Protein AF-A0A3N2BLI7-F1 (afdb_monomer)

Structure (mmCIF, N/CA/C/O backbone):
data_AF-A0A3N2BLI7-F1
#
_entry.id   AF-A0A3N2BLI7-F1
#
loop_
_atom_site.group_PDB
_atom_site.id
_atom_site.type_symbol
_atom_site.label_atom_id
_atom_site.label_alt_id
_atom_site.label_comp_id
_atom_site.label_asym_id
_atom_site.label_entity_id
_atom_site.label_seq_id
_atom_site.pdbx_PDB_ins_code
_atom_site.Cartn_x
_atom_site.Cartn_y
_atom_site.Cartn_z
_atom_site.occupancy
_atom_site.B_iso_or_equiv
_atom_site.auth_seq_id
_atom_site.auth_comp_id
_atom_site.auth_asym_id
_atom_site.auth_atom_id
_atom_site.pdbx_PDB_model_num
ATOM 1 N N . MET A 1 1 ? -20.151 -13.156 9.767 1.00 60.84 1 MET A N 1
ATOM 2 C CA . MET A 1 1 ? -19.775 -11.853 10.347 1.00 60.84 1 MET A CA 1
ATOM 3 C C . MET A 1 1 ? -19.588 -10.852 9.214 1.00 60.84 1 MET A C 1
ATOM 5 O O . MET A 1 1 ? -19.430 -11.284 8.076 1.00 60.84 1 MET A O 1
ATOM 9 N N . ALA A 1 2 ? -19.715 -9.549 9.472 1.00 81.38 2 ALA A N 1
ATOM 10 C CA . ALA A 1 2 ? -19.529 -8.539 8.434 1.00 81.38 2 ALA A CA 1
ATOM 11 C C . ALA A 1 2 ? -18.029 -8.349 8.164 1.00 81.38 2 ALA A C 1
ATOM 13 O O . ALA A 1 2 ? -17.263 -8.101 9.089 1.00 81.38 2 ALA A O 1
ATOM 14 N N . THR A 1 3 ? -17.618 -8.470 6.902 1.00 88.75 3 THR A N 1
ATOM 15 C CA . THR A 1 3 ? -16.228 -8.244 6.493 1.00 88.75 3 THR A CA 1
ATOM 16 C C . THR A 1 3 ? -16.029 -6.807 6.025 1.00 88.75 3 THR A C 1
ATOM 18 O O . THR A 1 3 ? -16.812 -6.318 5.207 1.00 88.75 3 THR A O 1
ATOM 21 N N . ILE A 1 4 ? -14.957 -6.164 6.473 1.00 92.38 4 ILE A N 1
ATOM 22 C CA . ILE A 1 4 ? -14.581 -4.784 6.164 1.00 92.38 4 ILE A CA 1
ATOM 23 C C . ILE A 1 4 ? -13.183 -4.728 5.538 1.00 92.38 4 ILE A C 1
ATOM 25 O O . ILE A 1 4 ? -12.339 -5.587 5.779 1.00 92.38 4 ILE A O 1
ATOM 29 N N . ASN A 1 5 ? -12.923 -3.728 4.700 1.00 92.06 5 ASN A N 1
ATOM 30 C CA . ASN A 1 5 ? -11.586 -3.469 4.150 1.00 92.06 5 ASN A CA 1
ATOM 31 C C . ASN A 1 5 ? -10.935 -2.239 4.813 1.00 92.06 5 ASN A C 1
ATOM 33 O O . ASN A 1 5 ? -11.552 -1.552 5.625 1.00 92.06 5 ASN A O 1
ATOM 37 N N . ALA A 1 6 ? -9.694 -1.917 4.437 1.00 92.06 6 ALA A N 1
ATOM 38 C CA . ALA A 1 6 ? -8.978 -0.752 4.965 1.00 92.06 6 ALA A CA 1
ATOM 39 C C . ALA A 1 6 ? -9.730 0.582 4.766 1.00 92.06 6 ALA A C 1
ATOM 41 O O . ALA A 1 6 ? -9.680 1.456 5.629 1.00 92.06 6 ALA A O 1
ATOM 42 N N . THR A 1 7 ? -10.469 0.744 3.663 1.00 92.56 7 THR A N 1
ATOM 43 C CA . THR A 1 7 ? -11.315 1.927 3.424 1.00 92.56 7 THR A CA 1
ATOM 44 C C . THR A 1 7 ? -12.499 1.976 4.388 1.00 92.56 7 THR A C 1
ATOM 46 O O . THR A 1 7 ? -12.868 3.048 4.864 1.00 92.56 7 THR A O 1
ATOM 49 N N . ASP A 1 8 ? -13.109 0.833 4.685 1.00 93.94 8 ASP A N 1
ATOM 50 C CA . ASP A 1 8 ? -14.208 0.732 5.646 1.00 93.94 8 ASP A CA 1
ATOM 51 C C . ASP A 1 8 ? -13.725 0.988 7.073 1.00 93.94 8 ASP A C 1
ATOM 53 O O . ASP A 1 8 ? -14.359 1.760 7.788 1.00 93.94 8 ASP A O 1
ATOM 57 N N . ILE A 1 9 ? -12.573 0.429 7.457 1.00 94.06 9 ILE A N 1
ATOM 58 C CA . ILE A 1 9 ? -11.913 0.716 8.737 1.00 94.06 9 ILE A CA 1
ATOM 59 C C . ILE A 1 9 ? -11.659 2.223 8.854 1.00 94.06 9 ILE A C 1
ATOM 61 O O . ILE A 1 9 ? -12.102 2.847 9.814 1.00 94.06 9 ILE A O 1
ATOM 65 N N . GLY A 1 10 ? -11.050 2.837 7.835 1.00 93.69 10 GLY A N 1
ATOM 66 C CA . GLY A 1 10 ? -10.758 4.272 7.811 1.00 93.69 10 GLY A CA 1
ATOM 67 C C . GLY A 1 10 ? -11.988 5.170 7.927 1.00 93.69 10 GLY A C 1
ATOM 68 O O . GLY A 1 10 ? -11.880 6.272 8.455 1.00 93.69 10 GLY A O 1
ATOM 69 N N . ARG A 1 11 ? -13.162 4.702 7.484 1.00 93.56 11 ARG A N 1
ATOM 70 C CA . ARG A 1 11 ? -14.447 5.400 7.655 1.00 93.56 11 ARG A CA 1
ATOM 71 C C . ARG A 1 11 ? -15.071 5.219 9.037 1.00 93.56 11 ARG A C 1
ATOM 73 O O . ARG A 1 11 ? -15.875 6.058 9.431 1.00 93.56 11 ARG A O 1
ATOM 80 N N . ARG A 1 12 ? -14.764 4.119 9.725 1.00 92.25 12 ARG A N 1
ATOM 81 C CA . ARG A 1 12 ? -15.399 3.729 10.993 1.00 92.25 12 ARG A CA 1
ATOM 82 C C . ARG A 1 12 ? -14.613 4.159 12.224 1.00 92.25 12 ARG A C 1
ATOM 84 O O . ARG A 1 12 ? -15.203 4.287 13.291 1.00 92.25 12 ARG A O 1
ATOM 91 N N . ILE A 1 13 ? -13.314 4.405 12.092 1.00 87.00 13 ILE A N 1
ATOM 92 C CA . ILE A 1 13 ? -12.531 5.014 13.169 1.00 87.00 13 ILE A CA 1
ATOM 93 C C . ILE A 1 13 ? -12.922 6.493 13.329 1.00 87.00 13 ILE A C 1
ATOM 95 O O . ILE A 1 13 ? -13.328 7.136 12.362 1.00 87.00 13 ILE A O 1
ATOM 99 N N . GLY A 1 14 ? -12.801 7.044 14.543 1.00 73.00 14 GLY A N 1
ATOM 100 C CA . GLY A 1 14 ? -13.324 8.368 14.938 1.00 73.00 14 GLY A CA 1
ATOM 101 C C . GLY A 1 14 ? -12.821 9.586 14.139 1.00 73.00 14 GLY A C 1
ATOM 102 O O . GLY A 1 14 ? -13.173 10.722 14.447 1.00 73.00 14 GLY A O 1
ATOM 103 N N . SER A 1 15 ? -11.991 9.389 13.116 1.00 80.38 15 SER A N 1
ATOM 104 C CA . SER A 1 15 ? -11.610 10.393 12.124 1.00 80.38 15 SER A CA 1
ATOM 105 C C . SER A 1 15 ? -11.351 9.699 10.793 1.00 80.38 15 SER A C 1
ATOM 107 O O . SE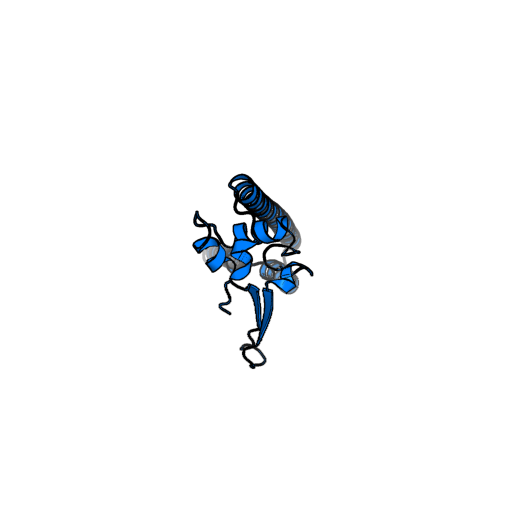R A 1 15 ? -10.556 8.763 10.759 1.00 80.38 15 SER A O 1
ATOM 109 N N . PHE A 1 16 ? -11.934 10.187 9.693 1.00 89.12 16 PHE A N 1
ATOM 110 C CA . PHE A 1 16 ? -11.696 9.592 8.376 1.00 89.12 16 PHE A CA 1
ATOM 111 C C . PHE A 1 16 ? -10.192 9.514 8.066 1.00 89.12 16 PHE A C 1
ATOM 113 O O . PHE A 1 16 ? -9.510 10.543 8.048 1.00 89.12 16 PHE A O 1
ATOM 120 N N . GLN A 1 17 ? -9.679 8.306 7.820 1.00 92.75 17 GLN A N 1
ATOM 121 C CA . GLN A 1 17 ? -8.310 8.080 7.347 1.00 92.75 17 GLN A CA 1
ATOM 122 C C . GLN A 1 17 ? -8.309 7.418 5.961 1.00 92.75 17 GLN A C 1
ATOM 124 O O . GLN A 1 17 ? -9.116 6.518 5.713 1.00 92.75 17 GLN A O 1
ATOM 129 N N . PRO A 1 18 ? -7.387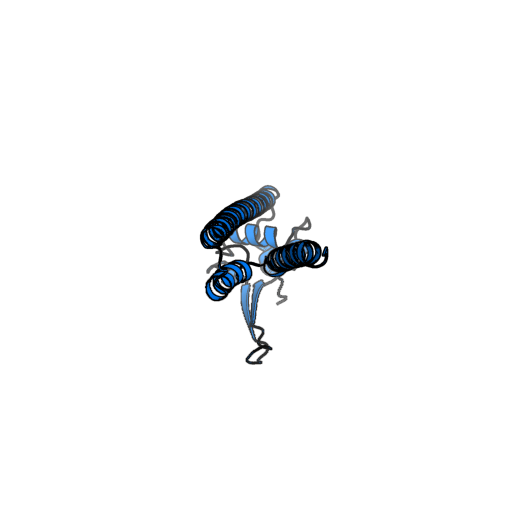 7.814 5.063 1.00 93.94 18 PRO A N 1
ATOM 130 C CA . PRO A 1 18 ? -7.166 7.110 3.805 1.00 93.94 18 PRO A CA 1
ATOM 131 C C . PRO A 1 18 ? -6.783 5.638 4.036 1.00 93.94 18 PRO A C 1
ATOM 133 O O . PRO A 1 18 ? -6.089 5.338 5.013 1.00 93.94 18 PRO A O 1
ATOM 136 N N . PRO A 1 19 ? -7.168 4.715 3.136 1.00 93.38 19 PRO A N 1
ATOM 137 C CA . PRO A 1 19 ? -6.853 3.293 3.278 1.00 93.38 19 PRO A CA 1
ATOM 138 C C . PRO A 1 19 ? -5.346 3.016 3.347 1.00 93.38 19 PRO A C 1
ATOM 140 O O . PRO A 1 19 ? -4.930 2.067 4.002 1.00 93.38 19 PRO A O 1
ATOM 143 N N . GLU A 1 20 ? -4.511 3.847 2.724 1.00 94.19 20 GLU A N 1
ATOM 144 C CA . GLU A 1 20 ? -3.057 3.733 2.806 1.00 94.19 20 GLU A CA 1
ATOM 145 C C . GLU A 1 20 ? -2.564 3.953 4.237 1.00 94.19 20 GLU A C 1
ATOM 147 O O . GLU A 1 20 ? -1.780 3.153 4.738 1.00 94.19 20 GLU A O 1
ATOM 152 N N . VAL A 1 21 ? -3.077 4.979 4.925 1.00 95.62 21 VAL A N 1
ATOM 153 C CA . VAL A 1 21 ? -2.752 5.245 6.337 1.00 95.62 21 VAL A CA 1
ATOM 154 C C . VAL A 1 21 ? -3.222 4.087 7.214 1.00 95.62 21 VAL A C 1
ATOM 156 O O . VAL A 1 21 ? -2.485 3.650 8.091 1.00 95.62 21 VAL A O 1
ATOM 159 N N . ILE A 1 22 ? -4.406 3.534 6.942 1.00 95.94 22 ILE A N 1
ATOM 160 C CA . ILE A 1 22 ? -4.909 2.358 7.664 1.00 95.94 22 ILE A CA 1
ATOM 161 C C . ILE A 1 22 ? -4.014 1.138 7.461 1.00 95.94 22 ILE A C 1
ATOM 163 O O . ILE A 1 22 ? -3.733 0.426 8.420 1.00 95.94 22 ILE A O 1
ATOM 167 N N . ASN A 1 23 ? -3.510 0.907 6.251 1.00 95.50 23 ASN A N 1
ATOM 168 C CA . ASN A 1 23 ? -2.583 -0.196 6.015 1.00 95.50 23 ASN A CA 1
ATOM 169 C C . ASN A 1 23 ? -1.262 -0.008 6.777 1.00 95.50 23 ASN A C 1
ATOM 171 O O . ASN A 1 23 ? -0.719 -0.982 7.296 1.00 95.50 23 ASN A O 1
ATOM 175 N N . PHE A 1 24 ? -0.761 1.227 6.895 1.00 96.06 24 PHE A N 1
ATOM 176 C CA . PHE A 1 24 ? 0.386 1.527 7.759 1.00 96.06 24 PHE A CA 1
ATOM 177 C C . PHE A 1 24 ? 0.065 1.297 9.237 1.00 96.06 24 PHE A C 1
ATOM 179 O O . PHE A 1 24 ? 0.872 0.688 9.927 1.00 96.06 24 PHE A O 1
ATOM 186 N N . LEU A 1 25 ? -1.117 1.696 9.712 1.00 96.69 25 LEU A N 1
ATOM 187 C CA . LEU A 1 25 ? -1.559 1.444 11.088 1.00 96.69 25 LEU A CA 1
ATOM 188 C C . LEU A 1 25 ? -1.607 -0.061 11.395 1.00 96.69 25 LEU A C 1
ATOM 190 O O . LEU A 1 25 ? -1.017 -0.519 12.370 1.00 96.69 25 LEU A O 1
ATOM 194 N N . LEU A 1 26 ? -2.239 -0.836 10.511 1.00 96.31 26 LEU A N 1
ATOM 195 C CA . LEU A 1 26 ? -2.308 -2.295 10.591 1.00 96.31 26 LEU A CA 1
ATOM 196 C C . LEU A 1 26 ? -0.917 -2.943 10.557 1.00 96.31 26 LEU A C 1
ATOM 198 O O . LEU A 1 26 ? -0.691 -3.944 11.230 1.00 96.31 26 LEU A O 1
ATOM 202 N N . THR A 1 27 ? 0.020 -2.378 9.792 1.00 96.69 27 THR A N 1
ATOM 203 C CA . THR A 1 27 ? 1.409 -2.861 9.731 1.00 96.69 27 THR A CA 1
ATOM 204 C C . THR A 1 27 ? 2.166 -2.539 11.020 1.00 96.69 27 THR A C 1
ATOM 206 O O . THR A 1 27 ? 2.805 -3.419 11.588 1.00 96.69 27 THR A O 1
ATOM 209 N N . ASN A 1 28 ? 2.055 -1.306 11.522 1.00 96.62 28 ASN A N 1
ATOM 210 C CA . ASN A 1 28 ? 2.706 -0.859 12.756 1.00 96.62 28 ASN A CA 1
ATOM 211 C C . ASN A 1 28 ? 2.254 -1.680 13.972 1.00 96.62 28 ASN A C 1
ATOM 213 O O . ASN A 1 28 ? 3.051 -1.938 14.867 1.00 96.62 28 ASN A O 1
ATOM 217 N N . GLN A 1 29 ? 0.992 -2.116 13.980 1.00 96.75 29 GLN A N 1
ATOM 218 C CA . GLN A 1 29 ? 0.415 -2.949 15.039 1.00 96.75 29 GLN A CA 1
ATOM 219 C C . GLN A 1 29 ? 0.572 -4.455 14.788 1.00 96.75 29 GLN A C 1
ATOM 221 O O . GLN A 1 29 ? 0.107 -5.265 15.583 1.00 96.75 29 GLN A O 1
ATOM 226 N N . GLY A 1 30 ? 1.244 -4.845 13.702 1.00 96.56 30 GLY A N 1
ATOM 227 C CA . GLY A 1 30 ? 1.618 -6.231 13.449 1.00 96.56 30 GLY A CA 1
ATOM 228 C C . GLY A 1 30 ? 0.514 -7.118 12.880 1.00 96.56 30 GLY A C 1
ATOM 229 O O . GLY A 1 30 ? 0.691 -8.331 12.885 1.00 96.56 30 GLY A O 1
ATOM 230 N N . TYR A 1 31 ? -0.584 -6.565 12.357 1.00 96.38 31 TYR A N 1
ATOM 231 C CA . TYR A 1 31 ? -1.626 -7.322 11.641 1.00 96.38 31 TYR A CA 1
ATOM 232 C C . TYR A 1 31 ? -1.280 -7.545 10.165 1.00 96.38 31 TYR A C 1
ATOM 234 O O . TYR A 1 31 ? -1.687 -8.534 9.556 1.00 96.38 31 TYR A O 1
ATOM 242 N N . LEU A 1 32 ? -0.524 -6.616 9.579 1.00 95.81 32 LEU A N 1
ATOM 243 C CA . LEU A 1 32 ? -0.036 -6.704 8.208 1.00 95.81 32 LEU A CA 1
ATOM 244 C C . LEU A 1 32 ? 1.490 -6.687 8.160 1.00 95.81 32 LEU A C 1
ATOM 246 O O . LEU A 1 32 ? 2.165 -6.161 9.039 1.00 95.81 32 LEU A O 1
ATOM 250 N N . THR A 1 33 ? 2.028 -7.240 7.081 1.00 94.56 33 THR A N 1
ATOM 251 C CA . THR A 1 33 ? 3.438 -7.137 6.706 1.00 94.56 33 THR A CA 1
ATOM 252 C C . THR A 1 33 ? 3.574 -6.809 5.222 1.00 94.56 33 THR A C 1
ATOM 254 O O . THR A 1 33 ? 2.630 -6.960 4.442 1.00 94.56 33 THR A O 1
ATOM 257 N N . GLY A 1 34 ? 4.762 -6.369 4.814 1.00 90.00 34 GLY A N 1
ATOM 258 C CA . GLY A 1 34 ? 5.084 -6.026 3.433 1.00 90.00 34 GLY A CA 1
ATOM 259 C C . GLY A 1 34 ? 5.103 -4.523 3.175 1.00 90.00 34 GLY A C 1
ATOM 260 O O . GLY A 1 34 ? 5.500 -3.729 4.026 1.00 90.00 34 GLY A O 1
ATOM 261 N N . LYS A 1 35 ? 4.751 -4.135 1.949 1.00 86.38 35 LYS A N 1
ATOM 262 C CA . LYS A 1 3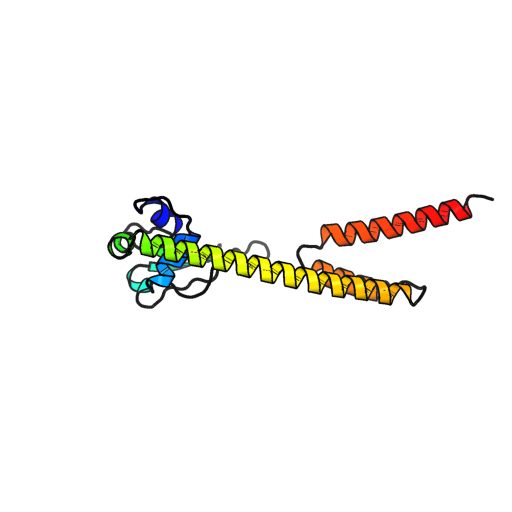5 ? 4.817 -2.746 1.469 1.00 86.38 35 LYS A CA 1
ATOM 263 C C . LYS A 1 35 ? 3.503 -2.358 0.793 1.00 86.38 35 LYS A C 1
ATOM 265 O O . LYS A 1 35 ? 2.779 -3.253 0.350 1.00 86.38 35 LYS A O 1
ATOM 270 N N . PRO A 1 36 ? 3.217 -1.053 0.637 1.00 83.56 36 PRO A N 1
ATOM 271 C CA . PRO A 1 36 ? 2.104 -0.583 -0.182 1.00 83.56 36 PRO A CA 1
ATOM 272 C C . PRO A 1 36 ? 2.004 -1.325 -1.522 1.00 83.56 36 PRO A C 1
ATOM 274 O O . PRO A 1 36 ? 2.972 -1.405 -2.276 1.00 83.56 36 PRO A O 1
ATOM 277 N N . GLY A 1 37 ? 0.838 -1.922 -1.785 1.00 80.06 37 GLY A N 1
ATOM 278 C CA . GLY A 1 37 ? 0.566 -2.733 -2.980 1.00 80.06 37 GLY A CA 1
ATOM 279 C C . GLY A 1 37 ? 0.940 -4.220 -2.884 1.00 80.06 37 GLY A C 1
ATOM 280 O O . GLY A 1 37 ? 0.577 -4.982 -3.774 1.00 80.06 37 GLY A O 1
ATOM 281 N N . LYS A 1 38 ? 1.627 -4.654 -1.820 1.00 86.12 38 LYS A N 1
ATOM 282 C CA . LYS A 1 38 ? 1.986 -6.057 -1.537 1.00 86.12 38 LYS A CA 1
ATOM 283 C C . LYS A 1 38 ? 1.917 -6.345 -0.033 1.00 86.12 38 LYS A C 1
ATOM 285 O O . LYS A 1 38 ? 2.922 -6.701 0.590 1.00 86.12 38 LYS A O 1
ATOM 290 N N . TYR A 1 39 ? 0.739 -6.141 0.546 1.00 89.50 39 TYR A N 1
ATOM 291 C CA . TYR A 1 39 ? 0.482 -6.489 1.940 1.00 89.50 39 TYR A CA 1
ATOM 292 C C . TYR A 1 39 ? 0.096 -7.957 2.084 1.00 89.50 39 TYR A C 1
ATOM 294 O O . TYR A 1 39 ? -0.595 -8.509 1.230 1.00 89.50 39 TYR A O 1
ATOM 302 N N . HIS A 1 40 ? 0.523 -8.551 3.192 1.00 92.25 40 HIS A N 1
ATOM 303 C CA . HIS A 1 40 ? 0.168 -9.906 3.599 1.00 92.25 40 HIS A CA 1
ATOM 304 C C . HIS A 1 40 ? -0.277 -9.879 5.056 1.00 92.25 40 HIS A C 1
ATOM 306 O O . HIS A 1 40 ? 0.182 -9.030 5.825 1.00 92.25 40 HIS A O 1
ATOM 312 N N . LEU A 1 41 ? -1.168 -10.794 5.426 1.00 94.69 41 LEU A N 1
ATOM 313 C CA . LEU A 1 41 ? -1.538 -10.991 6.821 1.00 94.69 41 LEU A CA 1
ATOM 314 C C . LEU A 1 41 ? -0.357 -11.608 7.574 1.00 94.69 41 LEU A C 1
ATOM 316 O O . LEU A 1 41 ? 0.370 -12.447 7.044 1.00 94.69 41 LEU A O 1
ATOM 320 N N . THR A 1 42 ? -0.144 -11.156 8.802 1.00 95.94 42 THR A N 1
ATOM 321 C CA . THR A 1 42 ? 0.701 -11.871 9.764 1.00 95.94 42 THR A CA 1
ATOM 322 C C . THR A 1 42 ? -0.121 -12.981 10.431 1.00 95.94 42 THR A C 1
ATOM 324 O O . THR A 1 42 ? -1.348 -12.960 10.321 1.00 95.94 42 THR A O 1
ATOM 327 N N . PRO A 1 43 ? 0.496 -13.893 11.207 1.00 95.62 43 P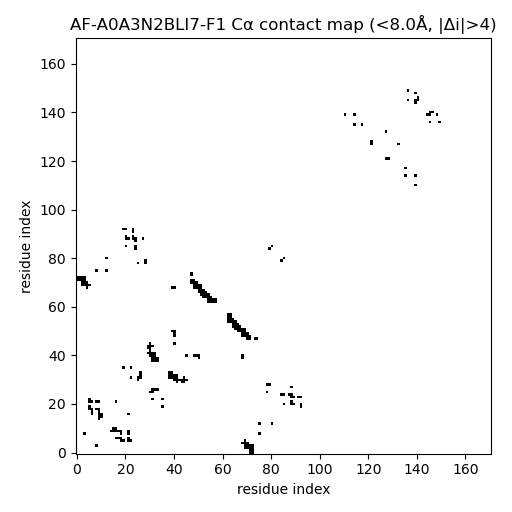RO A N 1
ATOM 328 C CA . PRO A 1 43 ? -0.263 -14.865 11.998 1.00 95.62 43 PRO A CA 1
ATOM 329 C C . PRO A 1 43 ? -1.307 -14.224 12.929 1.00 95.62 43 PRO A C 1
ATOM 331 O O . PRO A 1 43 ? -2.364 -14.799 13.164 1.00 95.62 43 PRO A O 1
ATOM 334 N N . GLU A 1 44 ? -1.040 -13.018 13.444 1.00 94.38 44 GLU A N 1
ATOM 335 C CA . GLU A 1 44 ? -2.015 -12.275 14.252 1.00 94.38 44 GLU A CA 1
ATOM 336 C C . GLU A 1 44 ? -3.106 -11.643 13.378 1.00 94.38 44 GLU A C 1
ATOM 338 O O . GLU A 1 44 ? -4.282 -11.670 13.732 1.00 94.38 44 GLU A O 1
ATOM 343 N N . GLY A 1 45 ? -2.743 -11.127 12.201 1.00 93.62 45 GLY A N 1
ATOM 344 C CA . GLY A 1 45 ? -3.694 -10.619 11.215 1.00 93.62 45 GLY A CA 1
ATOM 345 C C . GLY A 1 45 ? -4.692 -11.671 10.738 1.00 93.62 45 GLY A C 1
ATOM 346 O O . GLY A 1 45 ? -5.870 -11.357 10.595 1.00 93.62 45 GLY A O 1
ATOM 347 N N . GLU A 1 46 ? -4.252 -12.914 10.532 1.00 94.94 46 GLU A N 1
ATOM 348 C CA . GLU A 1 46 ? -5.099 -14.035 10.090 1.00 94.94 46 GLU A CA 1
ATOM 349 C C . GLU A 1 46 ? -6.221 -14.371 11.080 1.00 94.94 46 GLU A C 1
ATOM 351 O O . GLU A 1 46 ? -7.260 -14.901 10.695 1.00 94.94 46 GLU A O 1
ATOM 356 N N . ARG A 1 47 ? -6.069 -14.011 12.359 1.00 94.75 47 ARG A N 1
ATOM 357 C CA . ARG A 1 47 ? -7.135 -14.184 13.360 1.00 94.75 47 ARG A CA 1
ATOM 358 C C . ARG A 1 47 ? -8.329 -13.271 13.105 1.00 94.75 47 ARG A C 1
ATOM 360 O O . ARG A 1 47 ? -9.434 -13.576 13.544 1.00 94.75 47 ARG A O 1
ATOM 367 N N . PHE A 1 48 ? -8.090 -12.151 12.430 1.00 94.69 48 PHE A N 1
ATOM 368 C CA . PHE A 1 48 ? -9.072 -11.105 12.178 1.00 94.69 48 PHE A CA 1
ATOM 369 C C . PHE A 1 48 ? -9.318 -10.881 10.700 1.00 94.69 48 PHE A C 1
ATOM 371 O O . PHE A 1 48 ? -10.081 -9.987 10.362 1.00 94.69 48 PHE A O 1
ATOM 378 N N . GLY A 1 49 ? -8.667 -11.612 9.806 1.00 92.94 49 GLY A N 1
ATOM 379 C CA . GLY A 1 49 ? -8.744 -11.322 8.392 1.00 92.94 49 GLY A CA 1
ATOM 380 C C . GLY A 1 49 ? -8.401 -12.505 7.523 1.00 92.94 49 GLY A C 1
ATOM 381 O O . GLY A 1 49 ? -7.759 -13.462 7.936 1.00 92.94 49 GLY A O 1
ATOM 382 N N . GLU A 1 50 ? -8.842 -12.401 6.284 1.00 92.19 50 GLU A N 1
ATOM 383 C CA . GLU A 1 50 ? -8.610 -13.386 5.248 1.00 92.19 50 GLU A CA 1
ATOM 384 C C . GLU A 1 50 ? -8.038 -12.701 4.011 1.00 92.19 50 GLU A C 1
ATOM 386 O O . GLU A 1 50 ? -8.385 -11.564 3.657 1.00 92.19 50 GLU A O 1
ATOM 391 N N . TYR A 1 51 ? -7.132 -13.410 3.351 1.00 88.38 51 TYR A N 1
ATOM 392 C CA . TYR A 1 51 ? -6.646 -13.019 2.046 1.00 88.38 51 TYR A CA 1
ATOM 393 C C . TYR A 1 51 ? -7.589 -13.577 0.986 1.00 88.38 51 TYR A C 1
ATOM 395 O O . TYR A 1 51 ? -7.770 -14.789 0.883 1.00 88.38 51 TYR A O 1
ATOM 403 N N . ILE A 1 52 ? -8.188 -12.690 0.196 1.00 86.50 52 ILE A N 1
ATOM 404 C CA . ILE A 1 52 ? -9.054 -13.081 -0.907 1.00 86.50 52 ILE A CA 1
ATOM 405 C C . ILE A 1 52 ? -8.242 -13.069 -2.193 1.00 86.50 52 ILE A C 1
ATOM 407 O O . ILE A 1 52 ? -7.762 -12.018 -2.630 1.00 86.50 52 ILE A O 1
ATOM 411 N N . ASP 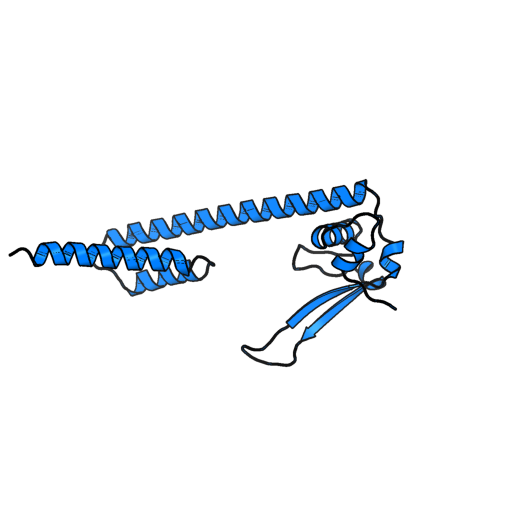A 1 53 ? -8.161 -14.243 -2.807 1.00 85.44 53 ASP A N 1
ATOM 412 C CA . ASP A 1 53 ? -7.760 -14.424 -4.195 1.00 85.44 53 ASP A CA 1
ATOM 413 C C . ASP A 1 53 ? -9.023 -14.635 -5.035 1.00 85.44 53 ASP A C 1
ATOM 415 O O . ASP A 1 53 ? -9.766 -15.602 -4.847 1.00 85.44 53 ASP A O 1
ATOM 419 N N . TYR A 1 54 ? -9.312 -13.675 -5.911 1.00 81.62 54 TYR A N 1
ATOM 420 C CA . TYR A 1 54 ? -10.432 -13.744 -6.837 1.00 81.62 54 TYR A CA 1
ATOM 421 C C . TYR A 1 54 ? -9.923 -13.716 -8.273 1.00 81.62 54 TYR A C 1
ATOM 423 O O . TYR A 1 54 ? -9.372 -12.711 -8.733 1.00 81.62 54 TYR A O 1
ATOM 431 N N . ASP A 1 55 ? -10.203 -14.790 -9.000 1.00 82.06 55 ASP A N 1
ATOM 432 C CA . ASP A 1 55 ? -10.037 -14.885 -10.445 1.00 82.06 55 ASP A CA 1
ATOM 433 C C . ASP A 1 55 ? -11.407 -14.724 -11.123 1.00 82.06 55 ASP A C 1
ATOM 435 O O . ASP A 1 55 ? -12.416 -15.268 -10.666 1.00 82.06 55 ASP A O 1
ATOM 439 N N . ASN A 1 56 ? -11.469 -13.965 -12.218 1.00 85.31 56 ASN A N 1
ATOM 440 C CA . ASN A 1 56 ? -12.685 -13.850 -13.020 1.00 85.31 56 ASN A CA 1
ATOM 441 C C . ASN A 1 56 ? -12.960 -15.072 -13.921 1.00 85.31 56 ASN A C 1
ATOM 443 O O . ASN A 1 56 ? -13.959 -15.062 -14.639 1.00 85.31 56 ASN A O 1
ATOM 447 N N . GLY A 1 57 ? -12.102 -16.094 -13.894 1.00 82.50 57 GLY A N 1
ATOM 448 C CA . GLY A 1 57 ? -12.240 -17.374 -14.588 1.00 82.50 57 GLY A CA 1
ATOM 449 C C . GLY A 1 57 ? -11.909 -17.333 -16.081 1.00 82.50 57 GLY A C 1
ATOM 450 O O . GLY A 1 57 ? -12.073 -18.342 -16.765 1.00 82.50 57 GLY A O 1
ATOM 451 N N . TYR A 1 58 ? -11.462 -16.191 -16.612 1.00 83.12 58 TYR A N 1
ATOM 452 C CA . TYR A 1 58 ? -11.159 -16.019 -18.036 1.00 83.12 58 TYR A CA 1
ATOM 453 C C . TYR A 1 58 ? -9.658 -16.089 -18.297 1.00 83.12 58 TYR A C 1
ATOM 455 O O . TYR A 1 58 ? -8.888 -15.442 -17.609 1.00 83.12 58 TYR A O 1
ATOM 463 N N . GLY A 1 59 ? -9.228 -16.803 -19.339 1.00 84.12 59 GLY A N 1
ATOM 464 C CA . GLY A 1 59 ? -7.831 -16.791 -19.786 1.00 84.12 59 GLY A CA 1
ATOM 465 C C . GLY A 1 59 ? -7.479 -15.612 -20.707 1.00 84.12 59 GLY A C 1
ATOM 466 O O . GLY A 1 59 ? -8.347 -14.904 -21.225 1.00 84.12 59 GLY A O 1
ATOM 467 N N . GLY A 1 60 ? -6.182 -15.434 -20.970 1.00 82.25 60 GLY A N 1
ATOM 468 C CA . GLY A 1 60 ? -5.675 -14.492 -21.975 1.00 82.25 60 GLY A CA 1
ATOM 469 C C . GLY A 1 60 ? -5.919 -13.019 -21.627 1.00 82.25 60 GLY A C 1
ATOM 470 O O . GLY A 1 60 ? -5.828 -12.616 -20.474 1.00 82.25 60 GLY A O 1
ATOM 471 N N . PHE A 1 61 ? -6.232 -12.197 -22.632 1.00 81.81 61 PHE A N 1
ATOM 472 C CA . PHE A 1 61 ? -6.354 -10.734 -22.493 1.00 81.81 61 PHE A CA 1
ATOM 473 C C . PHE A 1 61 ? -7.486 -10.276 -21.551 1.00 81.81 61 PHE A C 1
ATOM 475 O O . PHE A 1 61 ? -7.508 -9.127 -21.113 1.00 81.81 61 PHE A O 1
ATOM 482 N N . ALA A 1 62 ? -8.444 -11.163 -21.265 1.00 81.19 62 ALA A N 1
ATOM 483 C CA . ALA A 1 62 ? -9.568 -10.911 -20.369 1.00 81.19 62 ALA A CA 1
ATOM 484 C C . ALA A 1 62 ? -9.330 -11.419 -18.936 1.00 81.19 62 ALA A C 1
ATOM 486 O O . ALA A 1 62 ? -10.186 -11.178 -18.078 1.00 81.19 62 ALA A O 1
ATOM 487 N N . HIS A 1 63 ? -8.199 -12.084 -18.667 1.00 79.25 63 HIS A N 1
ATOM 488 C CA . HIS A 1 63 ? -7.849 -12.553 -17.327 1.00 79.25 63 HIS A CA 1
ATOM 489 C C . HIS A 1 63 ? -7.727 -11.378 -16.363 1.00 79.25 63 HIS A C 1
ATOM 491 O O . HIS A 1 63 ? -7.061 -10.377 -16.640 1.00 79.25 63 HIS A O 1
ATOM 497 N N . ARG A 1 64 ? -8.428 -11.478 -15.233 1.00 79.88 64 ARG A N 1
ATOM 498 C CA . ARG A 1 64 ? -8.319 -10.534 -14.125 1.00 79.88 64 ARG A CA 1
ATOM 499 C C . ARG A 1 64 ? -8.223 -11.314 -12.835 1.00 79.88 64 ARG A C 1
ATOM 501 O O . ARG A 1 64 ? -9.223 -11.851 -12.365 1.00 79.88 64 ARG A O 1
ATOM 508 N N . GLN A 1 65 ? -7.054 -11.241 -12.221 1.00 79.75 65 GLN A N 1
ATOM 509 C CA . GLN A 1 65 ? -6.865 -11.661 -10.848 1.00 79.75 65 GLN A CA 1
ATOM 510 C C . GLN A 1 65 ? -6.884 -10.447 -9.925 1.00 79.75 65 GLN A C 1
ATOM 512 O O . GLN A 1 65 ? -6.327 -9.389 -10.238 1.00 79.75 65 GLN A O 1
ATOM 517 N N . ARG A 1 66 ? -7.582 -10.575 -8.803 1.00 79.38 66 ARG A N 1
ATOM 518 C CA . ARG A 1 66 ? -7.668 -9.553 -7.768 1.00 79.38 66 ARG A CA 1
ATOM 519 C C . ARG A 1 66 ? -7.279 -10.165 -6.444 1.00 79.38 66 ARG A C 1
ATOM 521 O O . ARG A 1 66 ? -7.824 -11.183 -6.041 1.00 79.38 66 ARG A O 1
ATOM 528 N N . TYR A 1 67 ? -6.409 -9.447 -5.761 1.00 81.12 67 TYR A N 1
ATOM 529 C CA . TYR A 1 67 ? -5.918 -9.804 -4.451 1.00 81.12 67 TYR A CA 1
ATOM 530 C C . TYR A 1 67 ? -6.272 -8.690 -3.486 1.00 81.12 67 TYR A C 1
ATOM 532 O O . TYR A 1 67 ? -5.913 -7.532 -3.719 1.00 81.12 67 TYR A O 1
ATOM 540 N N . TYR A 1 68 ? -6.997 -9.012 -2.424 1.00 83.56 68 TYR A N 1
ATOM 541 C CA . TYR A 1 68 ? -7.279 -8.041 -1.377 1.00 83.56 68 TYR A CA 1
ATOM 542 C C . TYR A 1 68 ? -7.520 -8.725 -0.039 1.00 83.56 68 TYR A C 1
ATOM 544 O O . TYR A 1 68 ? -8.054 -9.827 0.038 1.00 83.56 68 TYR A O 1
ATOM 552 N N . THR A 1 69 ? -7.164 -8.026 1.030 1.00 90.00 69 THR A N 1
ATOM 553 C CA . THR A 1 69 ? -7.422 -8.472 2.396 1.00 90.00 69 THR A CA 1
ATOM 554 C C . THR A 1 69 ? -8.783 -7.970 2.854 1.00 90.00 69 THR A C 1
ATOM 556 O O . THR A 1 69 ? -9.128 -6.800 2.650 1.00 90.00 69 THR A O 1
ATOM 559 N N . ARG A 1 70 ? -9.553 -8.846 3.491 1.00 91.94 70 ARG A N 1
ATOM 560 C CA . ARG A 1 70 ? -10.741 -8.476 4.260 1.00 91.94 70 ARG A CA 1
ATOM 561 C C . ARG A 1 70 ? -10.492 -8.773 5.724 1.00 91.94 70 ARG A C 1
ATOM 563 O O . ARG A 1 70 ? -9.823 -9.746 6.041 1.00 91.94 70 ARG A O 1
ATOM 570 N N . PHE A 1 71 ? -11.051 -7.946 6.589 1.00 94.31 71 PHE A N 1
ATOM 571 C CA . PHE A 1 71 ? -11.020 -8.140 8.026 1.00 94.31 71 PHE A CA 1
ATOM 572 C C . PHE A 1 71 ? -12.428 -8.368 8.556 1.00 94.31 71 PHE A C 1
ATOM 574 O O . PHE A 1 71 ? -13.389 -7.807 8.032 1.00 94.31 71 PHE A O 1
ATOM 581 N N . ASP A 1 72 ? -12.555 -9.174 9.596 1.00 94.56 72 ASP A N 1
ATOM 582 C CA . ASP A 1 72 ? -13.727 -9.185 10.447 1.00 94.56 72 ASP A CA 1
ATOM 583 C C . ASP A 1 72 ? -13.888 -7.825 11.126 1.00 94.56 72 ASP A C 1
ATOM 585 O O . ASP A 1 72 ? -12.910 -7.172 11.501 1.00 94.56 72 ASP A O 1
ATOM 589 N N . GLU A 1 73 ? -15.131 -7.392 11.307 1.00 94.50 73 GLU A N 1
ATOM 590 C CA . GLU A 1 73 ? -15.430 -6.140 11.992 1.00 94.50 73 GLU A CA 1
ATOM 591 C C . GLU A 1 73 ? -14.874 -6.081 13.425 1.00 94.50 73 GLU A C 1
ATOM 593 O O . GLU A 1 73 ? -14.559 -4.990 13.908 1.00 94.50 73 GLU A O 1
ATOM 598 N N . SER A 1 74 ? -14.663 -7.229 14.082 1.00 94.25 74 SER A N 1
ATOM 599 C CA . SER A 1 74 ? -14.062 -7.300 15.414 1.00 94.25 74 SER A CA 1
ATOM 600 C C . SER A 1 74 ? -12.686 -6.638 15.490 1.00 94.25 74 SER A C 1
ATOM 602 O O . SER A 1 74 ? -12.314 -6.175 16.568 1.00 94.25 74 SER A O 1
ATOM 604 N N . ILE A 1 75 ? -11.948 -6.524 14.376 1.00 95.19 75 ILE A N 1
ATOM 605 C CA . ILE A 1 75 ? -10.637 -5.859 14.353 1.00 95.19 75 ILE A CA 1
ATOM 606 C C . ILE A 1 75 ? -10.705 -4.415 14.863 1.00 95.19 75 ILE A C 1
ATOM 608 O O . ILE A 1 75 ? -9.751 -3.931 15.464 1.00 95.19 75 ILE A O 1
ATOM 612 N N . LEU A 1 76 ? -11.845 -3.732 14.695 1.00 93.69 76 LEU A N 1
ATOM 613 C CA . LEU A 1 76 ? -12.032 -2.359 15.172 1.00 93.69 76 LEU A CA 1
ATOM 614 C C . LEU A 1 76 ? -11.877 -2.241 16.694 1.00 93.69 76 LEU A C 1
ATOM 616 O O . LEU A 1 76 ? -11.444 -1.200 17.172 1.00 93.69 76 LEU A O 1
ATOM 620 N N . GLY A 1 77 ? -12.198 -3.301 17.443 1.00 93.31 77 GLY A N 1
ATOM 621 C CA . GLY A 1 77 ? -12.001 -3.355 18.894 1.00 93.31 77 GLY A CA 1
ATOM 622 C C . GLY A 1 77 ? -10.567 -3.681 19.322 1.00 93.31 77 GLY A C 1
ATOM 623 O O . GLY A 1 77 ? -10.246 -3.549 20.499 1.00 93.31 77 GLY A O 1
ATOM 624 N N . HIS A 1 78 ? -9.715 -4.105 18.385 1.00 94.50 78 HIS A N 1
ATOM 625 C CA . HIS A 1 78 ? -8.325 -4.502 18.628 1.00 94.50 78 HIS A CA 1
ATOM 626 C C . HIS A 1 78 ? -7.300 -3.515 18.054 1.00 94.50 78 HIS A C 1
ATOM 628 O O . HIS A 1 78 ? -6.109 -3.623 18.347 1.00 94.50 78 HIS A O 1
ATOM 634 N N . LEU A 1 79 ? -7.748 -2.557 17.241 1.00 94.25 79 LEU A N 1
ATOM 635 C CA . LEU A 1 79 ? -6.899 -1.498 16.716 1.00 94.25 79 LEU A CA 1
ATOM 636 C C . LEU A 1 79 ? -6.701 -0.407 17.763 1.00 94.25 79 LEU A C 1
ATOM 638 O O . LEU A 1 79 ? -7.663 0.195 18.239 1.00 94.25 79 LEU A O 1
ATOM 642 N N . ASP A 1 80 ? -5.444 -0.083 18.051 1.00 95.25 80 ASP A N 1
ATOM 643 C CA . ASP A 1 80 ? -5.121 1.144 18.770 1.00 95.25 80 ASP A CA 1
ATOM 644 C C . ASP A 1 80 ? -5.273 2.3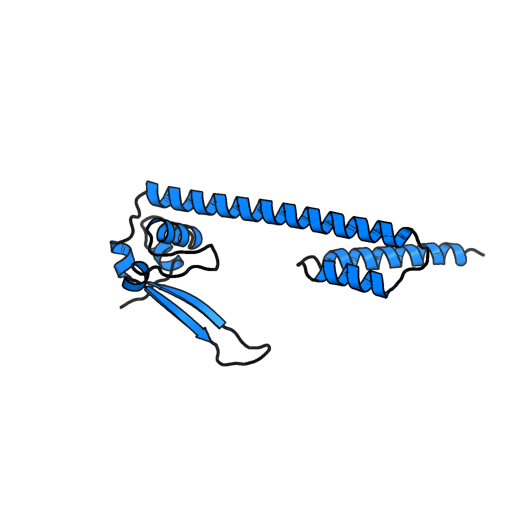34 17.811 1.00 95.25 80 ASP A C 1
ATOM 646 O O . ASP A 1 80 ? -4.425 2.597 16.958 1.00 95.25 80 ASP A O 1
ATOM 650 N N . THR A 1 81 ? -6.395 3.041 17.919 1.00 94.75 81 THR A N 1
ATOM 651 C CA . THR A 1 81 ? -6.687 4.233 17.113 1.00 94.75 81 THR A CA 1
ATOM 652 C C . THR A 1 81 ? -6.365 5.526 17.860 1.00 94.75 81 THR A C 1
ATOM 654 O O . THR A 1 81 ? -7.007 6.552 17.615 1.00 94.75 81 THR A O 1
ATOM 657 N N . SER A 1 82 ? -5.427 5.492 18.810 1.00 94.75 82 SER A N 1
ATOM 658 C CA . SER A 1 82 ? -4.964 6.700 19.487 1.00 94.75 82 SER A CA 1
ATOM 659 C C . SER A 1 82 ? -4.390 7.710 18.479 1.00 94.75 82 SER A C 1
ATOM 661 O O . SER A 1 82 ? -3.864 7.327 17.425 1.00 94.75 82 SER A O 1
ATOM 663 N N . PRO A 1 83 ? -4.472 9.023 18.771 1.00 94.38 83 PRO A N 1
ATOM 664 C CA . PRO A 1 83 ? -3.936 10.050 17.880 1.00 94.38 83 PRO A CA 1
ATOM 665 C C . PRO A 1 83 ? -2.456 9.842 17.539 1.00 94.38 83 PRO A C 1
ATOM 667 O O . PRO A 1 83 ? -2.053 10.107 16.411 1.00 94.38 83 PRO A O 1
ATOM 670 N N . GLU A 1 84 ? -1.670 9.328 18.489 1.00 95.44 84 GLU A N 1
ATOM 671 C CA . GLU A 1 84 ? -0.250 9.019 18.306 1.00 95.44 84 GLU A CA 1
ATOM 672 C C . GLU A 1 84 ? -0.036 7.913 17.266 1.00 95.44 84 GLU A C 1
ATOM 674 O O . GLU A 1 84 ? 0.726 8.103 16.318 1.00 95.44 84 GLU A O 1
ATOM 679 N N . GLN A 1 85 ? -0.766 6.798 17.374 1.00 96.06 85 GLN A N 1
ATOM 680 C CA . GLN A 1 85 ? -0.658 5.687 16.424 1.00 96.06 85 GLN A CA 1
ATOM 681 C C . GLN A 1 85 ? -1.111 6.080 15.015 1.00 96.06 85 GLN A C 1
ATOM 683 O O . GLN A 1 85 ? -0.465 5.733 14.021 1.00 96.06 85 GLN A O 1
ATOM 688 N N . ILE A 1 86 ? -2.199 6.849 14.913 1.00 95.88 86 ILE A N 1
ATOM 689 C CA . ILE A 1 86 ? -2.674 7.371 13.626 1.00 95.88 86 ILE A CA 1
ATOM 690 C C . ILE A 1 86 ? -1.625 8.300 13.010 1.00 95.88 86 ILE A C 1
ATOM 692 O O . ILE A 1 86 ? -1.359 8.215 11.810 1.00 95.88 86 ILE A O 1
ATOM 696 N N . GLU A 1 87 ? -1.016 9.177 13.805 1.00 95.75 87 GLU A N 1
ATOM 697 C CA . GLU A 1 87 ? -0.005 10.104 13.307 1.00 95.75 87 GLU A CA 1
ATOM 698 C C . GLU A 1 87 ? 1.271 9.375 12.871 1.00 95.75 87 GLU A C 1
ATOM 700 O O . GLU A 1 87 ? 1.783 9.639 11.783 1.00 95.75 87 GLU A O 1
ATOM 705 N N . GLN A 1 88 ? 1.726 8.375 13.629 1.00 96.50 88 GLN A N 1
ATOM 706 C CA . GLN A 1 88 ? 2.841 7.517 13.226 1.00 96.50 88 GLN A CA 1
ATOM 707 C C . GLN A 1 88 ? 2.556 6.816 11.887 1.00 96.50 88 GLN A C 1
ATOM 709 O O . GLN A 1 88 ? 3.416 6.769 11.001 1.00 96.50 88 GLN A O 1
ATOM 714 N N . ALA A 1 89 ? 1.336 6.309 11.695 1.00 96.25 89 ALA A N 1
ATOM 715 C CA . ALA A 1 89 ? 0.926 5.698 10.434 1.00 96.25 89 ALA A CA 1
ATOM 716 C C . ALA A 1 89 ? 0.921 6.705 9.267 1.00 96.25 89 ALA A C 1
ATOM 718 O O . ALA A 1 89 ? 1.374 6.382 8.164 1.00 96.25 89 ALA A O 1
ATOM 719 N N . ARG A 1 90 ? 0.471 7.948 9.495 1.00 95.81 90 ARG A N 1
ATOM 720 C CA . ARG A 1 90 ? 0.531 9.015 8.481 1.00 95.81 90 ARG A CA 1
ATOM 721 C C . ARG A 1 90 ? 1.962 9.370 8.111 1.00 95.81 90 ARG A C 1
ATOM 723 O O . ARG A 1 90 ? 2.252 9.507 6.924 1.00 95.81 90 ARG A O 1
ATOM 730 N N . GLN A 1 91 ? 2.849 9.503 9.092 1.00 96.56 91 GLN A N 1
ATOM 731 C CA . GLN A 1 91 ? 4.261 9.799 8.855 1.00 96.56 91 GLN A CA 1
ATOM 732 C C . GLN A 1 91 ? 4.923 8.697 8.024 1.00 96.56 91 GLN A C 1
ATOM 734 O O . GLN A 1 91 ? 5.582 9.004 7.030 1.00 96.56 91 GLN A O 1
ATOM 739 N N . GLY A 1 92 ? 4.663 7.426 8.350 1.00 94.50 92 GLY A N 1
ATOM 740 C CA . GLY A 1 92 ? 5.127 6.285 7.555 1.00 94.50 92 GLY A CA 1
ATOM 741 C C . GLY A 1 92 ? 4.640 6.342 6.103 1.00 94.50 92 GLY A C 1
ATOM 742 O O . GLY A 1 92 ? 5.429 6.173 5.170 1.00 94.50 92 GLY A O 1
ATOM 743 N N . TYR A 1 93 ? 3.363 6.672 5.892 1.00 94.75 93 TYR A N 1
ATOM 744 C CA . TYR A 1 93 ? 2.809 6.841 4.549 1.00 94.75 93 TYR A CA 1
ATOM 745 C C . TYR A 1 93 ? 3.452 8.004 3.773 1.00 94.75 93 TYR A C 1
ATOM 747 O O . TYR A 1 93 ? 3.785 7.851 2.594 1.00 94.75 93 TYR A O 1
ATOM 755 N N . GLN A 1 94 ? 3.665 9.159 4.410 1.00 95.19 94 GLN A N 1
ATOM 756 C CA . GLN A 1 94 ? 4.296 10.308 3.752 1.00 95.19 94 GLN A CA 1
ATOM 757 C C . GLN A 1 94 ? 5.764 10.044 3.409 1.00 95.19 94 GLN A C 1
ATOM 759 O O . GLN A 1 94 ? 6.195 10.381 2.305 1.00 95.19 94 GLN A O 1
ATOM 764 N N . ALA A 1 95 ? 6.509 9.392 4.307 1.00 93.81 95 ALA A N 1
ATOM 765 C CA . ALA A 1 95 ? 7.880 8.965 4.046 1.00 93.81 95 ALA A CA 1
ATOM 766 C C . ALA A 1 95 ? 7.938 8.026 2.834 1.00 93.81 95 ALA A C 1
ATOM 768 O O . ALA A 1 95 ? 8.695 8.265 1.898 1.00 93.81 95 ALA A O 1
ATOM 769 N N . HIS A 1 96 ? 7.040 7.039 2.771 1.00 91.25 96 HIS A N 1
ATOM 770 C CA . HIS A 1 96 ? 6.965 6.140 1.623 1.00 91.25 96 HIS A CA 1
ATOM 771 C C . HIS A 1 96 ? 6.678 6.870 0.302 1.00 91.25 96 HIS A C 1
ATOM 773 O O . HIS A 1 96 ? 7.285 6.568 -0.727 1.00 91.25 96 HIS A O 1
ATOM 779 N N . LYS A 1 97 ? 5.774 7.857 0.301 1.00 92.50 97 LYS A N 1
ATOM 780 C CA . LYS A 1 97 ? 5.525 8.679 -0.894 1.00 92.50 97 LYS A CA 1
ATOM 781 C C . LYS A 1 97 ? 6.756 9.469 -1.328 1.00 92.50 97 LYS A C 1
ATOM 783 O O . LYS A 1 97 ? 6.973 9.627 -2.531 1.00 92.50 97 LYS A O 1
ATOM 788 N N . LEU A 1 98 ? 7.520 9.988 -0.372 1.00 93.88 98 LEU A N 1
ATOM 789 C CA . LEU A 1 98 ? 8.754 10.713 -0.646 1.00 93.88 98 LEU A CA 1
ATOM 790 C C . LEU A 1 98 ? 9.800 9.780 -1.269 1.00 93.88 98 LEU A C 1
ATOM 792 O O . LEU A 1 98 ? 10.351 10.116 -2.315 1.00 93.88 98 LEU A O 1
ATOM 796 N N . ASP A 1 99 ? 9.978 8.582 -0.711 1.00 90.50 99 ASP A N 1
ATOM 797 C CA . ASP A 1 99 ? 10.884 7.562 -1.249 1.00 90.50 99 ASP A CA 1
ATOM 798 C C . ASP A 1 99 ? 10.520 7.180 -2.687 1.00 90.50 99 ASP A C 1
ATOM 800 O O . ASP A 1 99 ? 11.385 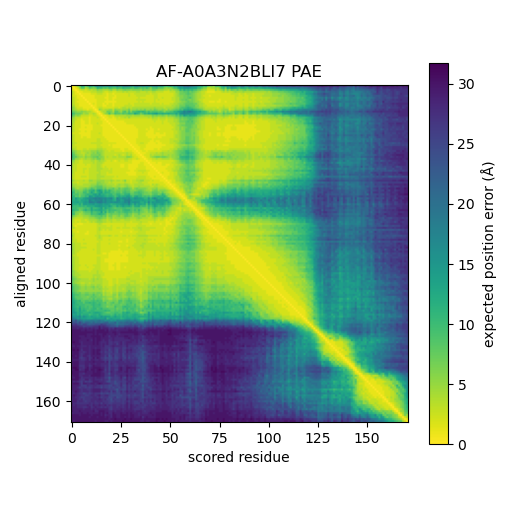7.129 -3.561 1.00 90.50 99 ASP A O 1
ATOM 804 N N . LEU A 1 100 ? 9.227 6.972 -2.969 1.00 88.62 100 LEU A N 1
ATOM 805 C CA . LEU A 1 100 ? 8.750 6.687 -4.325 1.00 88.62 100 LEU A CA 1
ATOM 806 C C . LEU A 1 100 ? 9.042 7.835 -5.291 1.00 88.62 100 LEU A C 1
ATOM 808 O O . LEU A 1 100 ? 9.413 7.592 -6.440 1.00 88.62 100 LEU A O 1
ATOM 812 N N . LYS A 1 101 ? 8.863 9.081 -4.844 1.00 92.31 101 LYS A N 1
ATOM 813 C CA . LYS A 1 101 ? 9.153 10.258 -5.663 1.00 92.31 101 LYS A CA 1
ATOM 814 C C . LYS A 1 101 ? 10.644 10.333 -5.991 1.00 92.31 101 LYS A C 1
ATOM 816 O O . LYS A 1 101 ? 10.983 10.472 -7.162 1.00 92.31 101 LYS A O 1
ATOM 821 N N . ILE A 1 102 ? 11.511 10.171 -4.993 1.00 92.62 102 ILE A N 1
ATOM 822 C CA . ILE A 1 102 ? 12.969 10.202 -5.166 1.00 92.62 102 ILE A CA 1
ATOM 823 C C . ILE A 1 102 ? 13.426 9.069 -6.090 1.00 92.62 102 ILE A C 1
ATOM 825 O O . ILE A 1 102 ? 14.164 9.311 -7.043 1.00 92.62 102 ILE A O 1
ATOM 829 N N . ALA A 1 103 ? 12.953 7.842 -5.859 1.00 85.44 103 ALA A N 1
ATOM 830 C CA . ALA A 1 103 ? 13.285 6.695 -6.701 1.00 85.44 103 ALA A CA 1
ATOM 831 C C . ALA A 1 103 ? 12.841 6.910 -8.156 1.00 85.44 103 ALA A C 1
ATOM 833 O O . ALA A 1 103 ? 13.572 6.581 -9.090 1.00 85.44 103 ALA A O 1
ATOM 834 N N . ARG A 1 104 ? 11.662 7.508 -8.356 1.00 83.12 104 ARG A N 1
ATOM 835 C CA . ARG A 1 104 ? 11.141 7.833 -9.684 1.00 83.12 104 ARG A CA 1
ATOM 836 C C . ARG A 1 104 ? 11.961 8.920 -10.376 1.00 83.12 104 ARG A C 1
ATOM 838 O O . ARG A 1 104 ? 12.251 8.781 -11.557 1.00 83.12 104 ARG A O 1
ATOM 845 N N . GLU A 1 105 ? 12.343 9.977 -9.666 1.00 88.38 105 GLU A N 1
ATOM 846 C CA . GLU A 1 105 ? 13.208 11.039 -10.200 1.00 88.38 105 GLU A CA 1
ATOM 847 C C . GLU A 1 105 ? 14.600 10.507 -10.566 1.00 88.38 105 GLU A C 1
ATOM 849 O O . GLU A 1 105 ? 15.112 10.820 -11.639 1.00 88.38 105 GLU A O 1
ATOM 854 N N . ALA A 1 106 ? 15.182 9.639 -9.736 1.00 83.88 106 ALA A N 1
ATOM 855 C CA . ALA A 1 106 ? 16.451 8.983 -10.042 1.00 83.88 106 ALA A CA 1
ATOM 856 C C . ALA A 1 106 ? 16.350 8.091 -11.291 1.00 83.88 106 ALA A C 1
ATOM 858 O O . ALA A 1 106 ? 17.215 8.160 -12.161 1.00 83.88 106 ALA A O 1
ATOM 859 N N . ALA A 1 107 ? 15.275 7.307 -11.413 1.00 81.12 107 ALA A N 1
ATOM 860 C CA . ALA A 1 107 ? 15.025 6.486 -12.596 1.00 81.12 107 ALA A CA 1
ATOM 861 C C . ALA A 1 107 ? 14.834 7.335 -13.864 1.00 81.12 107 ALA A C 1
ATOM 863 O O . ALA A 1 107 ? 15.349 6.975 -14.918 1.00 81.12 107 ALA A O 1
ATOM 864 N N . TYR A 1 108 ? 14.143 8.478 -13.764 1.00 74.94 108 TYR A N 1
ATOM 865 C CA . TYR A 1 108 ? 14.013 9.410 -14.886 1.00 74.94 108 TYR A CA 1
ATOM 866 C C . TYR A 1 108 ? 15.357 9.975 -15.328 1.00 74.94 108 TYR A C 1
ATOM 868 O O . TYR A 1 108 ? 15.610 10.022 -16.525 1.00 74.94 108 TYR A O 1
ATOM 876 N N . ARG A 1 109 ? 16.217 10.368 -14.383 1.00 77.88 109 ARG A N 1
ATOM 877 C CA . ARG A 1 109 ? 17.541 10.904 -14.709 1.00 77.88 109 ARG A CA 1
ATOM 878 C C . ARG A 1 109 ? 18.414 9.870 -15.422 1.00 77.88 109 ARG A C 1
ATOM 880 O O . ARG A 1 109 ? 19.017 10.198 -16.432 1.00 77.88 109 ARG A O 1
ATOM 887 N N . ILE A 1 110 ? 18.423 8.622 -14.947 1.00 77.31 110 ILE A N 1
ATOM 888 C CA . ILE A 1 110 ? 19.159 7.527 -15.605 1.00 77.31 110 ILE A CA 1
ATOM 889 C C . ILE A 1 110 ? 18.630 7.304 -17.029 1.00 77.31 110 ILE A C 1
ATOM 891 O O . ILE A 1 110 ? 19.409 7.249 -17.973 1.00 77.31 110 ILE A O 1
ATOM 895 N N . ALA A 1 111 ? 17.307 7.238 -17.201 1.00 72.56 111 ALA A N 1
ATOM 896 C CA . ALA A 1 111 ? 16.703 7.049 -18.518 1.00 72.56 111 ALA A CA 1
ATOM 897 C C . ALA A 1 111 ? 16.978 8.228 -19.473 1.00 72.56 111 ALA A C 1
ATOM 899 O O . ALA A 1 111 ? 17.136 8.030 -20.676 1.00 72.56 111 ALA A O 1
ATOM 900 N N . GLU A 1 112 ? 17.031 9.456 -18.953 1.00 72.62 112 GLU A N 1
ATOM 901 C CA . GLU A 1 112 ? 17.390 10.647 -19.726 1.00 72.62 112 GLU A CA 1
ATOM 902 C C . GLU A 1 112 ? 18.861 10.620 -20.155 1.00 72.62 112 GLU A C 1
ATOM 904 O O . GLU A 1 112 ? 19.154 10.906 -21.313 1.00 72.62 112 GLU A O 1
ATOM 909 N N . GLU A 1 113 ? 19.776 10.225 -19.268 1.00 73.62 113 GLU A N 1
ATOM 910 C CA . GLU A 1 113 ? 21.199 10.065 -19.587 1.00 73.62 113 GLU A CA 1
ATOM 911 C C . GLU A 1 113 ? 21.425 8.982 -20.651 1.00 73.62 113 GLU A C 1
ATOM 913 O O . GLU A 1 113 ? 22.124 9.231 -21.633 1.00 73.62 113 GLU A O 1
ATOM 918 N N . GLU A 1 114 ? 20.787 7.815 -20.517 1.00 73.62 114 GLU A N 1
ATOM 919 C CA . GLU A 1 114 ? 20.833 6.750 -21.531 1.00 73.62 114 GLU A CA 1
ATOM 920 C C . GLU A 1 114 ? 20.279 7.227 -22.882 1.00 73.62 114 GLU A C 1
ATOM 922 O O . GLU A 1 114 ? 20.874 6.977 -23.934 1.00 73.62 114 GLU A O 1
ATOM 927 N N . TYR A 1 115 ? 19.170 7.971 -22.866 1.00 66.94 115 TYR A N 1
ATOM 928 C CA . TYR A 1 115 ? 18.589 8.552 -24.072 1.00 66.94 115 TYR A CA 1
ATOM 929 C C . TYR A 1 115 ? 19.529 9.569 -24.734 1.00 66.94 115 TYR A C 1
ATOM 931 O O . TYR A 1 115 ? 19.760 9.501 -25.941 1.00 66.94 115 TYR A O 1
ATOM 939 N N . LEU A 1 116 ? 20.116 10.491 -23.968 1.00 68.12 116 LEU A N 1
ATOM 940 C CA . LEU A 1 116 ? 21.063 11.474 -24.498 1.00 68.12 116 LEU A CA 1
ATOM 941 C C . LEU A 1 116 ? 22.327 10.805 -25.054 1.00 68.12 116 LEU A C 1
ATOM 943 O O . LEU A 1 116 ? 22.787 11.190 -26.127 1.00 68.12 116 LEU A O 1
ATOM 947 N N . ALA A 1 117 ? 22.852 9.780 -24.376 1.00 69.12 117 ALA A N 1
ATOM 948 C CA . ALA A 1 117 ? 23.996 9.010 -24.859 1.00 69.12 117 ALA A CA 1
ATOM 949 C C . ALA A 1 117 ? 23.699 8.326 -26.203 1.00 69.12 117 ALA A C 1
ATOM 951 O O . ALA A 1 117 ? 24.550 8.323 -27.090 1.00 69.12 117 ALA A O 1
ATOM 952 N N . SER A 1 118 ? 22.480 7.806 -26.383 1.00 65.81 118 SER A N 1
ATOM 953 C CA . SER A 1 118 ? 22.078 7.188 -27.650 1.00 65.81 118 SER A CA 1
ATOM 954 C C . SER A 1 118 ? 22.008 8.181 -28.815 1.00 65.81 118 SER A C 1
ATOM 956 O O . SER A 1 118 ? 22.438 7.857 -29.916 1.00 65.81 118 SER A O 1
ATOM 958 N N . LEU A 1 119 ? 21.556 9.418 -28.572 1.00 60.34 119 LEU A N 1
ATOM 959 C CA . LEU A 1 119 ? 21.527 10.462 -29.603 1.00 60.34 119 LEU A CA 1
ATOM 960 C C . LEU A 1 119 ? 22.933 10.886 -30.044 1.00 60.34 119 LEU A C 1
ATOM 962 O O . LEU A 1 119 ? 23.151 11.141 -31.223 1.00 60.34 119 LEU A O 1
ATOM 966 N N . VAL A 1 120 ? 23.883 10.965 -29.105 1.00 62.19 120 VAL A N 1
ATOM 967 C CA . VAL A 1 120 ? 25.279 11.327 -29.411 1.00 62.19 120 VAL A CA 1
ATOM 968 C C . VAL A 1 120 ? 25.989 10.216 -30.191 1.00 62.19 120 VAL A C 1
ATOM 970 O O . VAL A 1 120 ? 26.827 10.518 -31.036 1.00 62.19 120 VAL A O 1
ATOM 973 N N . ALA A 1 121 ? 25.655 8.949 -29.935 1.00 55.66 121 ALA A N 1
ATOM 974 C CA . ALA A 1 121 ? 26.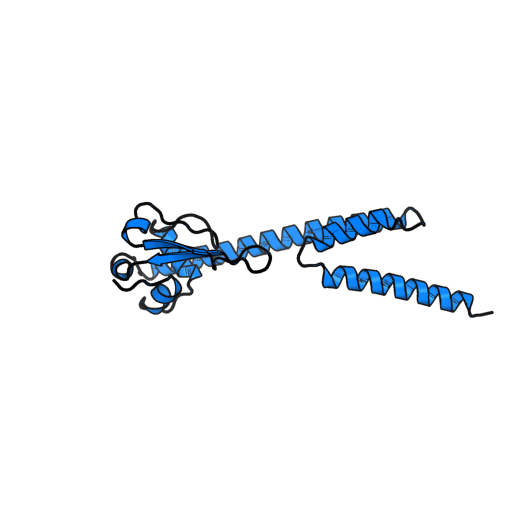194 7.819 -30.689 1.00 55.66 121 ALA A CA 1
ATOM 975 C C . ALA A 1 121 ? 25.693 7.793 -32.148 1.00 55.66 121 ALA A C 1
ATOM 977 O O . ALA A 1 121 ? 26.482 7.510 -33.044 1.00 55.66 121 ALA A O 1
ATOM 978 N N . ASP A 1 122 ? 24.427 8.153 -32.388 1.00 51.94 122 ASP A N 1
ATOM 979 C CA . ASP A 1 122 ? 23.824 8.181 -33.732 1.00 51.94 122 ASP A CA 1
ATOM 980 C C . ASP A 1 122 ? 24.287 9.375 -34.596 1.00 51.94 122 ASP A C 1
ATOM 982 O O . ASP A 1 122 ? 24.313 9.272 -35.818 1.00 51.94 122 ASP A O 1
ATOM 986 N N . ASP A 1 123 ? 24.667 10.514 -34.003 1.00 48.66 123 ASP A N 1
ATOM 987 C CA . ASP A 1 123 ? 25.156 11.686 -34.761 1.00 48.66 123 ASP A CA 1
ATOM 988 C C . ASP A 1 123 ? 26.626 11.533 -35.236 1.00 48.66 123 ASP A C 1
ATOM 990 O O . ASP A 1 123 ? 27.119 12.381 -35.985 1.00 48.66 123 ASP A O 1
ATOM 994 N N . ALA A 1 124 ? 27.339 10.475 -34.821 1.00 46.81 124 ALA A N 1
ATOM 995 C CA . ALA A 1 124 ? 28.747 10.247 -35.173 1.00 46.81 124 ALA A CA 1
ATOM 996 C C . ALA A 1 124 ? 28.948 9.567 -36.542 1.00 46.81 124 ALA A C 1
ATOM 998 O O . ALA A 1 124 ? 29.960 9.820 -37.198 1.00 46.81 124 ALA A O 1
ATOM 999 N N . ASP A 1 125 ? 27.971 8.787 -37.007 1.00 45.91 125 ASP A N 1
ATOM 1000 C CA . ASP A 1 125 ? 27.979 8.135 -38.314 1.00 45.91 125 ASP A CA 1
ATOM 1001 C C . ASP A 1 125 ? 26.786 8.674 -39.112 1.00 45.91 125 ASP A C 1
ATOM 1003 O O . ASP A 1 125 ? 25.636 8.432 -38.771 1.00 45.91 125 ASP A O 1
ATOM 1007 N N . GLY A 1 126 ? 27.027 9.444 -40.178 1.00 48.31 126 GLY A N 1
ATOM 1008 C CA . GLY A 1 126 ? 25.990 10.130 -40.971 1.00 48.31 126 GLY A CA 1
ATOM 1009 C C . GLY A 1 126 ? 24.968 9.233 -41.698 1.00 48.31 126 GLY A C 1
ATOM 1010 O O . GLY A 1 126 ? 24.307 9.697 -42.629 1.00 48.31 126 GLY A O 1
ATOM 1011 N N . GLU A 1 127 ? 24.824 7.970 -41.304 1.00 44.47 127 GLU A N 1
ATOM 1012 C CA . GLU A 1 127 ? 23.888 6.990 -41.834 1.00 44.47 127 GLU A CA 1
ATOM 1013 C C . GLU A 1 127 ? 23.082 6.379 -40.672 1.00 44.47 127 GLU A C 1
ATOM 1015 O O . GLU A 1 127 ? 23.587 5.590 -39.883 1.00 44.47 127 GLU A O 1
ATOM 1020 N N . ILE A 1 128 ? 21.808 6.772 -40.543 1.00 50.12 128 ILE A N 1
ATOM 1021 C CA . ILE A 1 128 ? 20.935 6.335 -39.440 1.00 50.12 128 ILE A CA 1
ATOM 1022 C C . ILE A 1 128 ? 20.661 4.827 -39.562 1.00 50.12 128 ILE A C 1
ATOM 1024 O O . ILE A 1 128 ? 19.895 4.406 -40.440 1.00 50.12 128 ILE A O 1
ATOM 1028 N N . ASP A 1 129 ? 21.216 4.017 -38.655 1.00 58.34 129 ASP A N 1
ATOM 1029 C CA . ASP A 1 129 ? 20.888 2.593 -38.547 1.00 58.34 129 ASP A CA 1
ATOM 1030 C C . ASP A 1 129 ? 19.525 2.404 -37.860 1.00 58.34 129 ASP A C 1
ATOM 1032 O O . ASP A 1 129 ? 19.359 2.455 -36.638 1.00 58.34 129 ASP A O 1
ATOM 1036 N N . TRP A 1 130 ? 18.513 2.125 -38.681 1.00 52.69 130 TRP A N 1
ATOM 1037 C CA . TRP A 1 130 ? 17.137 1.871 -38.258 1.00 52.69 130 TRP A CA 1
ATOM 1038 C C . TRP A 1 130 ? 16.983 0.722 -37.250 1.00 52.69 130 TRP A C 1
ATOM 1040 O O . TRP A 1 130 ? 15.977 0.687 -36.536 1.00 52.69 130 TRP A O 1
ATOM 1050 N N . LYS A 1 131 ? 17.944 -0.210 -37.159 1.00 51.78 131 LYS A N 1
ATOM 1051 C CA . LYS A 1 131 ? 17.937 -1.253 -36.122 1.00 51.78 131 LYS A CA 1
ATOM 1052 C C . LYS A 1 131 ? 18.382 -0.714 -34.765 1.00 51.78 131 LYS A C 1
ATOM 1054 O O . LYS A 1 131 ? 17.762 -1.077 -33.767 1.00 51.78 131 LYS A O 1
ATOM 1059 N N . GLN A 1 132 ? 19.389 0.158 -34.713 1.00 48.88 132 GLN A N 1
ATOM 1060 C CA . GLN A 1 132 ? 19.812 0.797 -33.462 1.00 48.88 132 GLN A CA 1
ATOM 1061 C C . GLN A 1 132 ? 18.744 1.766 -32.943 1.00 48.88 132 GLN A C 1
ATOM 1063 O O . GLN A 1 132 ? 18.366 1.684 -31.773 1.00 48.88 132 GLN A O 1
ATOM 1068 N N . LEU A 1 133 ? 18.128 2.556 -33.829 1.00 51.16 133 LEU A N 1
ATOM 1069 C CA . LEU A 1 133 ? 17.007 3.433 -33.473 1.00 51.16 133 LEU A CA 1
ATOM 1070 C C . LEU A 1 133 ? 15.820 2.647 -32.877 1.00 51.16 133 LEU A C 1
ATOM 1072 O O . LEU A 1 133 ? 15.189 3.087 -31.916 1.00 51.16 133 LEU A O 1
ATOM 1076 N N . ALA A 1 134 ? 15.517 1.457 -33.410 1.00 53.25 134 ALA A N 1
ATOM 1077 C CA . ALA A 1 134 ? 14.455 0.594 -32.889 1.00 53.25 134 ALA A CA 1
ATOM 1078 C C . ALA A 1 134 ? 14.764 0.038 -31.487 1.00 53.25 134 ALA A C 1
ATOM 1080 O O . ALA A 1 134 ? 13.844 -0.149 -30.691 1.00 53.25 134 ALA A O 1
ATOM 1081 N N . ILE A 1 135 ? 16.040 -0.190 -31.161 1.00 50.44 135 ILE A N 1
ATOM 1082 C CA . ILE A 1 135 ? 16.478 -0.621 -29.825 1.00 50.44 135 ILE A CA 1
ATOM 1083 C C . ILE A 1 135 ? 16.344 0.536 -28.831 1.00 50.44 135 ILE A C 1
ATOM 1085 O O . ILE A 1 135 ? 15.757 0.356 -27.767 1.00 50.44 135 ILE A O 1
ATOM 1089 N N . VAL A 1 136 ? 16.790 1.738 -29.202 1.00 46.44 136 VAL A N 1
ATOM 1090 C CA . VAL A 1 136 ? 16.689 2.950 -28.369 1.00 46.44 136 VAL A CA 1
ATOM 1091 C C . VAL A 1 136 ? 15.226 3.314 -28.093 1.00 46.44 136 VAL A C 1
ATOM 1093 O O . VAL A 1 136 ? 14.837 3.551 -26.949 1.00 46.44 136 VAL A O 1
ATOM 1096 N N . VAL A 1 137 ? 14.376 3.280 -29.123 1.00 49.28 137 VAL A N 1
ATOM 1097 C CA . VAL A 1 137 ? 12.926 3.484 -28.978 1.00 49.28 137 VAL A CA 1
ATOM 1098 C C . VAL A 1 137 ? 12.283 2.339 -28.190 1.00 49.28 137 VAL A C 1
ATOM 1100 O O . VAL A 1 137 ? 11.373 2.589 -27.405 1.00 49.28 137 VAL A O 1
ATOM 1103 N N . GLY A 1 138 ? 12.764 1.103 -28.334 1.00 44.72 138 GLY A N 1
ATOM 1104 C CA . GLY A 1 138 ? 12.302 -0.054 -27.564 1.00 44.72 138 GLY A CA 1
ATOM 1105 C C . GLY A 1 138 ? 12.580 0.070 -26.062 1.00 44.72 138 GLY A C 1
ATOM 1106 O O . GLY A 1 138 ? 11.694 -0.201 -25.252 1.00 44.72 138 GLY A O 1
ATOM 1107 N N . VAL A 1 139 ? 13.766 0.555 -25.685 1.00 43.38 139 VAL A N 1
ATOM 1108 C CA . VAL A 1 139 ? 14.141 0.830 -24.287 1.00 43.38 139 VAL A CA 1
ATOM 1109 C C . VAL A 1 139 ? 13.339 2.014 -23.731 1.00 43.38 139 VAL A C 1
ATOM 1111 O O . VAL A 1 139 ? 12.780 1.928 -22.636 1.00 43.38 139 VAL A O 1
ATOM 1114 N N . ALA A 1 140 ? 13.164 3.081 -24.518 1.00 40.31 140 ALA A N 1
ATOM 1115 C CA . ALA A 1 140 ? 12.328 4.226 -24.146 1.00 40.31 140 ALA A CA 1
ATOM 1116 C C . ALA A 1 140 ? 10.824 3.887 -24.050 1.00 40.31 140 ALA A C 1
ATOM 1118 O O . ALA A 1 140 ? 10.093 4.533 -23.296 1.00 40.31 140 ALA A O 1
ATOM 1119 N N . ALA A 1 141 ? 10.353 2.875 -24.788 1.00 40.12 141 ALA A N 1
ATOM 1120 C CA . ALA A 1 141 ? 8.969 2.401 -24.776 1.00 40.12 141 ALA A CA 1
ATOM 1121 C C . ALA A 1 141 ? 8.658 1.427 -23.626 1.00 40.12 141 ALA A C 1
ATOM 1123 O O . ALA A 1 141 ? 7.494 1.296 -23.244 1.00 40.12 141 ALA A O 1
ATOM 1124 N N . ALA A 1 142 ? 9.670 0.773 -23.043 1.00 41.28 142 ALA A N 1
ATOM 1125 C CA . ALA A 1 142 ? 9.506 -0.091 -21.869 1.00 41.28 142 ALA A CA 1
ATOM 1126 C C . ALA A 1 142 ? 9.175 0.697 -20.584 1.00 41.28 142 ALA A C 1
ATOM 1128 O O . ALA A 1 142 ? 8.673 0.139 -19.608 1.00 41.28 142 ALA A O 1
ATOM 1129 N N . THR A 1 143 ? 9.402 2.011 -20.592 1.00 41.69 143 THR A N 1
ATOM 1130 C CA . THR A 1 143 ? 8.959 2.949 -19.559 1.00 41.69 143 THR A CA 1
ATOM 1131 C C . THR A 1 143 ? 7.782 3.777 -20.098 1.00 41.69 143 THR A C 1
ATOM 1133 O O . THR A 1 143 ? 7.662 4.007 -21.296 1.00 41.69 143 THR A O 1
ATOM 1136 N N . ILE A 1 144 ? 6.858 4.216 -19.230 1.00 42.22 144 ILE A N 1
ATOM 1137 C CA . ILE A 1 144 ? 5.557 4.873 -19.556 1.00 42.22 144 ILE A CA 1
ATOM 1138 C C . ILE A 1 144 ? 5.679 6.137 -20.466 1.00 42.22 144 ILE A C 1
ATOM 1140 O O . ILE A 1 144 ? 4.693 6.724 -20.907 1.00 42.22 144 ILE A O 1
ATOM 1144 N N . THR A 1 145 ? 6.895 6.546 -20.813 1.00 45.06 145 THR A N 1
ATOM 1145 C CA . THR A 1 145 ? 7.316 7.611 -21.735 1.00 45.06 145 THR A CA 1
ATOM 1146 C C . THR A 1 145 ? 7.190 7.299 -23.237 1.00 45.06 145 THR A C 1
ATOM 1148 O O . THR A 1 145 ? 7.603 8.118 -24.060 1.00 45.06 145 THR A O 1
ATOM 1151 N N . ALA A 1 146 ? 6.564 6.186 -23.630 1.00 45.47 146 ALA A N 1
ATOM 1152 C CA . ALA A 1 146 ? 6.474 5.735 -25.027 1.00 45.47 146 ALA A CA 1
ATOM 1153 C C . ALA A 1 146 ? 5.815 6.730 -26.017 1.00 45.47 146 ALA A C 1
ATOM 1155 O O . ALA A 1 146 ? 6.101 6.702 -27.212 1.00 45.47 146 ALA A O 1
ATOM 1156 N N . GLY A 1 147 ? 4.933 7.628 -25.562 1.00 40.28 147 GLY A N 1
ATOM 1157 C CA . GLY A 1 147 ? 4.193 8.529 -26.460 1.00 40.28 147 GLY A CA 1
ATOM 1158 C C . GLY A 1 147 ? 4.930 9.824 -26.821 1.00 40.28 147 GLY A C 1
ATOM 1159 O O . GLY A 1 147 ? 4.942 10.245 -27.977 1.00 40.28 147 GLY A O 1
ATOM 1160 N N . VAL A 1 148 ? 5.549 10.479 -25.833 1.00 46.91 148 VAL A N 1
ATOM 1161 C CA . VAL A 1 148 ? 6.069 11.851 -25.993 1.00 46.91 148 VAL A CA 1
ATOM 1162 C C . VAL A 1 148 ? 7.453 11.863 -26.640 1.00 46.91 148 VAL A C 1
ATOM 1164 O O . VAL A 1 148 ? 7.715 12.718 -27.489 1.00 46.91 148 VAL A O 1
ATOM 1167 N N . ALA A 1 149 ? 8.320 10.914 -26.276 1.00 48.22 149 ALA A N 1
ATOM 1168 C CA . ALA A 1 149 ? 9.660 10.804 -26.850 1.00 48.22 149 ALA A CA 1
ATOM 1169 C C . ALA A 1 149 ? 9.580 10.420 -28.336 1.00 48.22 149 ALA A C 1
ATOM 1171 O O . ALA A 1 149 ? 10.083 11.151 -29.190 1.00 48.22 149 ALA A O 1
ATOM 1172 N N . THR A 1 150 ? 8.813 9.374 -28.662 1.00 50.88 150 THR A N 1
ATOM 1173 C CA . THR A 1 150 ? 8.583 8.927 -30.044 1.00 50.88 150 THR A CA 1
ATOM 1174 C C . THR A 1 150 ? 7.983 10.037 -30.912 1.00 50.88 150 THR A C 1
ATOM 1176 O O . THR A 1 150 ? 8.446 10.273 -32.027 1.00 50.88 150 THR A O 1
ATOM 1179 N N . TYR A 1 151 ? 7.010 10.798 -30.389 1.00 53.41 151 TYR A N 1
ATOM 1180 C CA . TYR A 1 151 ? 6.426 11.939 -31.103 1.00 53.41 151 TYR A CA 1
ATOM 1181 C C . TYR A 1 151 ? 7.458 13.031 -31.426 1.00 53.41 151 TYR A C 1
ATOM 1183 O O . TYR A 1 151 ? 7.483 13.544 -32.547 1.00 53.41 151 TYR A O 1
ATOM 1191 N N . LYS A 1 152 ? 8.322 13.392 -30.468 1.00 60.22 152 LYS A N 1
ATOM 1192 C CA . LYS A 1 152 ? 9.334 14.440 -30.667 1.00 60.22 152 LYS A CA 1
ATOM 1193 C C . LYS A 1 152 ? 10.412 14.019 -31.665 1.00 60.22 152 LYS A C 1
ATOM 1195 O O . LYS A 1 152 ? 10.771 14.833 -32.514 1.00 60.22 152 LYS A O 1
ATOM 1200 N N . ILE A 1 153 ? 10.855 12.763 -31.619 1.00 57.56 153 ILE A N 1
ATOM 1201 C CA . ILE A 1 153 ? 11.839 12.207 -32.561 1.00 57.56 153 ILE A CA 1
ATOM 1202 C C . ILE A 1 153 ? 11.269 12.212 -33.987 1.00 57.56 153 ILE A C 1
ATOM 1204 O O . ILE A 1 153 ? 11.869 12.788 -34.895 1.00 57.56 153 ILE A O 1
ATOM 1208 N N . VAL A 1 154 ? 10.054 11.681 -34.183 1.00 57.84 154 VAL A N 1
ATOM 1209 C CA . VAL A 1 154 ? 9.388 11.660 -35.501 1.00 57.84 154 VAL A CA 1
ATOM 1210 C C . VAL A 1 154 ? 9.173 13.075 -36.047 1.00 57.84 154 VAL A C 1
ATOM 1212 O O . VAL A 1 154 ? 9.392 13.328 -37.235 1.00 57.84 154 VAL A O 1
ATOM 1215 N N . LYS A 1 155 ? 8.771 14.021 -35.190 1.00 61.00 155 LYS A N 1
ATOM 1216 C CA . LYS A 1 155 ? 8.587 15.424 -35.579 1.00 61.00 155 LYS A CA 1
ATOM 1217 C C . LYS A 1 155 ? 9.908 16.082 -35.985 1.00 61.00 155 LYS A C 1
ATOM 1219 O O . LYS A 1 155 ? 9.937 16.805 -36.976 1.00 61.00 155 LYS A O 1
ATOM 1224 N N . HIS A 1 156 ? 10.996 15.820 -35.264 1.00 61.72 156 HIS A N 1
ATOM 1225 C CA . HIS A 1 156 ? 12.304 16.396 -35.574 1.00 61.72 156 HIS A CA 1
ATOM 1226 C C . HIS A 1 156 ? 12.851 15.886 -36.917 1.00 61.72 156 HIS A C 1
ATOM 1228 O O . HIS A 1 156 ? 13.315 16.680 -37.733 1.00 61.72 156 HIS A O 1
ATOM 1234 N N . ILE A 1 157 ? 12.689 14.589 -37.205 1.00 62.50 157 ILE A N 1
ATOM 1235 C CA . ILE A 1 157 ? 13.070 13.992 -38.496 1.00 62.50 157 ILE A CA 1
ATOM 1236 C C . ILE A 1 157 ? 12.240 14.581 -39.644 1.00 62.50 157 ILE A C 1
ATOM 1238 O O . ILE A 1 157 ? 12.791 14.938 -40.687 1.00 62.50 157 ILE A O 1
ATOM 1242 N N . LYS A 1 158 ? 10.919 14.730 -39.461 1.00 62.56 158 LYS A N 1
ATOM 1243 C CA . LYS A 1 158 ? 10.056 15.389 -40.455 1.00 62.56 158 LYS A CA 1
ATOM 1244 C C . LYS A 1 158 ? 10.493 16.827 -40.728 1.00 62.56 158 LYS A C 1
ATOM 1246 O O . LYS A 1 158 ? 10.555 17.218 -41.888 1.00 62.56 158 LYS A O 1
ATOM 1251 N N . ASN A 1 159 ? 10.838 17.579 -39.686 1.00 67.56 159 ASN A N 1
ATOM 1252 C CA . ASN A 1 159 ? 11.290 18.961 -39.824 1.00 67.56 159 ASN A CA 1
ATOM 1253 C C . ASN A 1 159 ? 12.648 19.059 -40.541 1.00 67.56 159 ASN A C 1
ATOM 1255 O O . ASN A 1 159 ? 12.797 19.909 -41.413 1.00 67.56 159 ASN A O 1
ATOM 1259 N N . LYS A 1 160 ? 13.609 18.166 -40.249 1.00 63.59 160 LYS A N 1
ATOM 1260 C CA . LYS A 1 160 ? 14.889 18.100 -40.984 1.00 63.59 160 LYS A CA 1
ATOM 1261 C C . LYS A 1 160 ? 14.679 17.765 -42.466 1.00 63.59 160 LYS A C 1
ATOM 1263 O O . LYS A 1 160 ? 15.276 18.409 -43.321 1.00 63.59 160 LYS A O 1
ATOM 1268 N N . LYS A 1 161 ? 13.801 16.805 -42.788 1.00 56.22 161 LYS A N 1
ATOM 1269 C CA . LYS A 1 161 ? 13.474 16.469 -44.187 1.00 56.22 161 LYS A CA 1
ATOM 1270 C C . LYS A 1 161 ? 12.765 17.611 -44.918 1.00 56.22 161 LYS A C 1
ATOM 1272 O O . LYS A 1 161 ? 13.063 17.837 -46.084 1.00 56.22 161 LYS A O 1
ATOM 1277 N N . ALA A 1 162 ? 11.869 18.334 -44.246 1.00 59.06 162 ALA A N 1
ATOM 1278 C CA . ALA A 1 162 ? 11.210 19.508 -44.817 1.00 59.06 162 ALA A CA 1
ATOM 1279 C C . ALA A 1 162 ? 12.218 20.633 -45.117 1.00 59.06 162 ALA A C 1
ATOM 1281 O O . ALA A 1 162 ? 12.223 21.158 -46.224 1.00 59.06 162 ALA A O 1
ATOM 1282 N N . ALA A 1 163 ? 13.136 20.918 -44.189 1.00 57.59 163 ALA A N 1
ATOM 1283 C CA . ALA A 1 163 ? 14.196 21.908 -44.391 1.00 57.59 163 ALA A CA 1
ATOM 1284 C C . ALA A 1 163 ? 15.179 21.514 -45.515 1.00 57.59 163 ALA A C 1
ATOM 1286 O O . ALA A 1 163 ? 15.617 22.365 -46.284 1.00 57.59 163 ALA A O 1
ATOM 1287 N N . ALA A 1 164 ? 15.496 20.222 -45.653 1.00 55.41 164 ALA A N 1
ATOM 1288 C CA . ALA A 1 164 ? 16.329 19.721 -46.749 1.00 55.41 164 ALA A CA 1
ATOM 1289 C C . ALA A 1 164 ? 15.618 19.789 -48.117 1.00 55.41 164 ALA A C 1
ATOM 1291 O O . ALA A 1 164 ? 16.262 20.055 -49.132 1.00 55.41 164 ALA A O 1
ATOM 1292 N N . ALA A 1 165 ? 14.295 19.589 -48.147 1.00 54.88 165 ALA A N 1
ATOM 1293 C CA . ALA A 1 165 ? 13.478 19.713 -49.356 1.00 54.88 165 ALA A CA 1
ATOM 1294 C C . ALA A 1 165 ? 13.324 21.177 -49.815 1.00 54.88 165 ALA A C 1
ATOM 1296 O O . ALA A 1 165 ? 13.343 21.447 -51.013 1.00 54.88 165 ALA A O 1
ATOM 1297 N N . GLU A 1 166 ? 13.243 22.134 -48.885 1.00 55.44 166 GLU A N 1
ATOM 1298 C CA . GLU A 1 166 ? 13.236 23.570 -49.209 1.00 55.44 166 GLU A CA 1
ATOM 1299 C C . GLU A 1 166 ? 14.568 24.041 -49.817 1.00 55.44 166 GLU A C 1
ATOM 1301 O O . GLU A 1 166 ? 14.569 24.886 -50.709 1.00 55.44 166 GLU A O 1
ATOM 1306 N N . GLN A 1 167 ? 15.698 23.449 -49.414 1.00 51.59 167 GLN A N 1
ATOM 1307 C CA . GLN A 1 167 ? 17.014 23.755 -49.993 1.00 51.59 167 GLN A CA 1
ATOM 1308 C C . GLN A 1 167 ? 17.250 23.131 -51.379 1.00 51.59 167 GLN A C 1
ATOM 1310 O O . GLN A 1 167 ? 18.108 23.607 -52.115 1.00 51.59 167 GLN A O 1
ATOM 1315 N N . THR A 1 168 ? 16.499 22.091 -51.757 1.00 50.03 168 THR A N 1
ATOM 1316 C CA . THR A 1 168 ? 16.618 21.424 -53.071 1.00 50.03 168 THR A CA 1
ATOM 1317 C C . THR A 1 168 ? 15.555 21.854 -54.087 1.00 50.03 168 THR A C 1
ATOM 1319 O O . THR A 1 168 ? 15.715 21.578 -55.272 1.00 50.03 168 THR A O 1
ATOM 1322 N N . GLY A 1 169 ? 14.500 22.557 -53.656 1.00 47.66 169 GLY A N 1
ATOM 1323 C CA . GLY A 1 169 ? 13.473 23.145 -54.529 1.00 47.66 169 GLY A CA 1
ATOM 1324 C C . GLY A 1 169 ? 13.723 24.601 -54.944 1.00 47.66 169 GLY A C 1
ATOM 1325 O O . GLY A 1 169 ? 12.928 25.153 -55.699 1.00 47.66 169 GLY A O 1
ATOM 1326 N N . ALA A 1 170 ? 14.795 25.230 -54.457 1.00 46.06 170 ALA A N 1
ATOM 1327 C CA . ALA A 1 170 ? 15.229 26.563 -54.869 1.00 46.06 170 ALA A CA 1
ATOM 1328 C C . ALA A 1 170 ? 16.316 26.461 -55.955 1.00 46.06 170 ALA A C 1
ATOM 1330 O O . ALA A 1 170 ? 17.486 26.749 -55.703 1.00 46.06 170 ALA A O 1
ATOM 1331 N N . VAL A 1 171 ? 15.923 26.014 -57.151 1.00 40.03 171 VAL A N 1
ATOM 1332 C CA . VAL A 1 171 ? 16.680 26.183 -58.404 1.00 40.03 171 VAL A CA 1
ATOM 1333 C C . VAL A 1 171 ? 15.731 26.706 -59.469 1.00 40.03 171 VAL A C 1
ATOM 1335 O O . VAL A 1 171 ? 14.639 26.111 -59.608 1.00 40.03 171 VAL A O 1
#

Foldseek 3Di:
DDKDALQRLLVPPPHRDDSQLSQLQCVVLQQWDDDVVDIDGDPVVVVFKDWDWDWPPDDDPPTDIDIGMIGHPCVSVVGPPPPVSSVVSVVVSVVVVVVVVVVVVVVVVVLVVLLVVLVVVQVVDPDHDPVSVCVNLVSCCVDPNNPPVVVVVVVVVVVVVVVVVVVVPPD

Secondary structure (DSSP, 8-state):
--EE-HHHHHHHSSS---HHHHHHHHHHTTSEEEETTEEEE-TTGGGTEEEEEEE-S--GGG--EEEEEEEEGGGGGTS---HHHHHHHHHHHHHHHHHHHHHHHHHHHHHHHHHHHHHHHHTSSSS--HHHHHHHHHHHHSSTTTTHHHHHHHHHHHHHHHHHHHHHS--

Sequence (171 aa):
MATINATDIGRRIGSFQPPEVINFLLTNQGYLTGKPGKYHLTPEGERFGEYIDYDNGYGGFAHRQRYYTRFDESILGHLDTSPEQIEQARQGYQAHKLDLKIAREAAYRIAEEEYLASLVADDADGEIDWKQLAIVVGVAAATITAGVATYKIVKHIKNKKAAAAEQTGAV

Mean predicted aligned error: 13.8 Å

Solvent-accessible surface area (backbone atoms only — not comparable to full-atom values): 9718 Å² total; per-residue (Å²): 134,64,72,35,38,47,56,52,49,14,64,69,44,101,58,82,42,56,37,66,33,38,50,37,38,36,32,76,72,49,29,30,44,80,49,96,98,51,70,41,71,29,86,67,17,51,77,36,30,46,80,43,81,44,70,74,84,4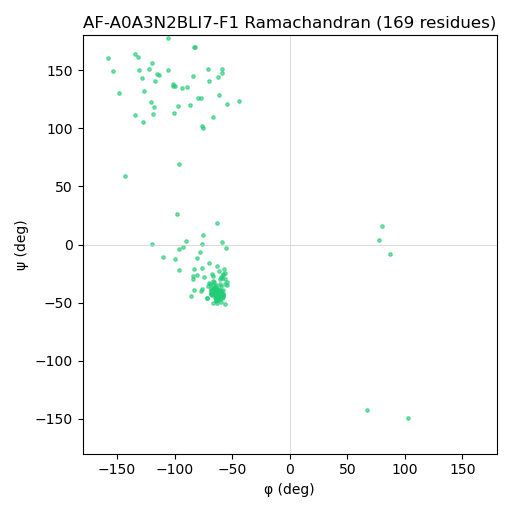2,70,74,97,69,46,46,78,47,79,50,66,36,26,41,57,70,43,68,83,70,54,76,75,47,73,66,48,51,48,54,12,43,51,53,46,52,51,50,53,50,52,52,49,52,54,49,53,53,52,48,51,52,53,48,51,54,51,53,51,52,54,60,60,53,71,72,45,99,66,85,56,68,68,59,53,50,50,57,50,49,60,47,45,76,40,97,53,44,64,63,55,53,49,52,53,55,51,50,54,50,50,52,53,50,56,55,50,59,67,69,65,73,121

Radius of gyration: 25.87 Å; Cα contacts (8 Å, |Δi|>4): 146; chains: 1; bounding box: 48×44×78 Å

Organism: NCBI:txid150123

pLDDT: mean 77.2, std 18.92, range [40.03, 96.75]